Protein AF-A0A5D2QUR1-F1 (afdb_monomer)

Radius of gyration: 31.5 Å; Cα contacts (8 Å, |Δi|>4): 41; chains: 1; bounding box: 45×94×88 Å

Sequence (158 aa):
MQANFQQQLQCLKKQSYEKNKHFFQYKDDLNKANELGWKGNKMALQNFCINQADKFMDLWNNNDEFRKEYVRCNERSTLWRLSTLDGRALGLGEVPLVIPGAVSGRAFVNHTMSGLTSKDRTQEEVAVAKAEKVLAAKVVEQKKFMQSAPTEREQSRN

Foldseek 3Di:
DVVVVVVVVVVVVVVVCVLCVVVVVVVVLVVVLVVCVVVVVPVVSVVSVVVVVVVVVVCCVPPPVVVVSVLVVCQVVLCLQQLDSVSHHDDDPRDRDDDPDPPDDDPSPPPPCPPDDVVVVVVVVVVVVVVVVVVVVVVVVVVVVVVPDDDDDDDDDD

Solvent-accessible surface area (backbone atoms only — not comparable to full-atom values): 9658 Å² total; per-residue (Å²): 118,69,69,61,53,54,51,51,51,51,53,51,52,50,55,53,46,65,75,40,45,67,61,54,50,53,52,51,51,49,53,51,47,49,51,32,55,73,71,63,41,60,67,62,36,53,54,50,54,52,55,50,50,52,54,48,52,52,44,54,72,74,30,67,68,59,41,54,50,51,47,66,71,41,45,63,59,35,34,70,76,31,34,30,91,86,64,45,75,72,54,96,88,58,79,66,67,82,71,88,78,75,84,68,91,64,71,90,66,72,80,74,62,92,78,67,59,86,66,56,62,59,53,54,55,50,51,50,55,51,50,51,53,54,51,52,53,53,53,53,56,55,55,61,66,67,73,73,68,83,86,81,77,90,81,85,89,133

Structure (mmCIF, N/CA/C/O backbone):
data_AF-A0A5D2QUR1-F1
#
_entry.id   AF-A0A5D2QUR1-F1
#
loop_
_atom_site.group_PDB
_atom_site.id
_atom_site.type_symbol
_atom_site.label_atom_id
_atom_site.label_alt_id
_atom_site.label_comp_id
_atom_site.label_asym_id
_atom_site.label_entity_id
_atom_site.label_seq_id
_atom_site.pdbx_PDB_ins_code
_atom_site.Cartn_x
_atom_site.Cartn_y
_atom_site.Cartn_z
_atom_site.occupancy
_atom_site.B_iso_or_equiv
_atom_site.auth_seq_id
_atom_site.auth_comp_id
_atom_site.auth_asym_id
_atom_site.auth_atom_id
_atom_site.pdbx_PDB_model_num
ATOM 1 N N . MET A 1 1 ? -5.408 25.966 29.881 1.00 60.72 1 MET A N 1
ATOM 2 C CA . MET A 1 1 ? -6.449 25.233 29.117 1.00 60.72 1 MET A CA 1
ATOM 3 C C . MET A 1 1 ? -6.053 24.981 27.652 1.00 60.72 1 MET A C 1
ATOM 5 O O . MET A 1 1 ? -6.239 23.869 27.184 1.00 60.72 1 MET A O 1
ATOM 9 N N . GLN A 1 2 ? -5.436 25.941 26.943 1.00 66.06 2 GLN A N 1
ATOM 10 C CA . GLN A 1 2 ? -4.996 25.781 25.538 1.00 66.06 2 GLN A CA 1
ATOM 11 C C . GLN A 1 2 ? -3.933 24.687 25.292 1.00 66.06 2 GLN A C 1
ATOM 13 O O . GLN A 1 2 ? -4.004 23.993 24.281 1.00 66.06 2 GLN A O 1
ATOM 18 N N . ALA A 1 3 ? -2.973 24.499 26.207 1.00 71.06 3 ALA A N 1
ATOM 19 C CA . ALA A 1 3 ? -1.891 23.520 26.038 1.00 71.06 3 ALA A CA 1
ATOM 20 C C . ALA A 1 3 ? -2.391 22.061 25.983 1.00 71.06 3 ALA A C 1
ATOM 22 O O . ALA A 1 3 ? -1.936 21.287 25.143 1.00 71.06 3 ALA A O 1
ATOM 23 N N . ASN A 1 4 ? -3.390 21.710 26.801 1.00 81.12 4 ASN A N 1
ATOM 24 C CA . ASN A 1 4 ? -3.959 20.357 26.833 1.00 81.12 4 ASN A CA 1
ATOM 25 C C . ASN A 1 4 ? -4.720 20.025 25.541 1.00 81.12 4 ASN A C 1
ATOM 27 O O . ASN A 1 4 ? -4.619 18.913 25.032 1.00 81.12 4 ASN A O 1
ATOM 31 N N . PHE A 1 5 ? -5.429 21.003 24.965 1.00 85.62 5 PHE A N 1
ATOM 32 C CA . PHE A 1 5 ? -6.142 20.818 23.698 1.00 85.62 5 PHE A CA 1
ATOM 33 C C . PHE A 1 5 ? -5.180 20.564 22.529 1.00 85.62 5 PHE A C 1
ATOM 35 O O . PHE A 1 5 ? -5.406 19.665 21.721 1.00 85.62 5 PHE A O 1
ATOM 42 N N . GLN A 1 6 ? -4.071 21.308 22.462 1.00 89.00 6 GLN A N 1
ATOM 43 C CA . GLN A 1 6 ? -3.054 21.102 21.426 1.00 89.00 6 GLN A CA 1
ATOM 44 C C . GLN A 1 6 ? -2.394 19.724 21.546 1.00 89.00 6 GLN A C 1
ATOM 46 O O . GLN A 1 6 ? -2.230 19.032 20.544 1.00 89.00 6 GLN A O 1
ATOM 51 N N . GLN A 1 7 ? -2.076 19.280 22.764 1.00 89.56 7 GLN A N 1
ATOM 52 C CA . GLN A 1 7 ? -1.528 17.940 22.996 1.00 89.56 7 GLN A CA 1
ATOM 53 C C . GLN A 1 7 ? -2.510 16.836 22.586 1.00 89.56 7 GLN A C 1
ATOM 55 O O . GLN A 1 7 ? -2.121 15.888 21.901 1.00 89.56 7 GLN A O 1
ATOM 60 N N . GLN A 1 8 ? -3.790 16.981 22.932 1.00 91.06 8 GLN A N 1
ATOM 61 C CA . GLN A 1 8 ? -4.830 16.029 22.549 1.00 91.06 8 GLN A CA 1
ATOM 62 C C . GLN A 1 8 ? -5.007 15.965 21.024 1.00 91.06 8 GLN A C 1
ATOM 64 O O . GLN A 1 8 ? -5.085 14.874 20.457 1.00 91.06 8 GLN A O 1
ATOM 69 N N . LEU A 1 9 ? -4.982 17.113 20.340 1.00 93.31 9 LEU A N 1
ATOM 70 C CA . LEU A 1 9 ? -5.038 17.180 18.880 1.00 93.31 9 LEU A CA 1
ATOM 71 C C . LEU A 1 9 ? -3.855 16.452 18.224 1.00 93.31 9 LEU A C 1
ATOM 73 O O . LEU A 1 9 ? -4.045 15.717 17.256 1.00 93.31 9 LEU A O 1
ATOM 77 N N . GLN A 1 10 ? -2.640 16.632 18.747 1.00 92.56 10 GLN A N 1
ATOM 78 C CA . GLN A 1 10 ? -1.449 15.947 18.233 1.00 92.56 10 GLN A CA 1
ATOM 79 C C . GLN A 1 10 ? -1.531 14.428 18.439 1.00 92.56 10 GLN A C 1
ATOM 81 O O . GLN A 1 10 ? -1.213 13.666 17.525 1.00 92.56 10 GLN A O 1
ATOM 86 N N . CYS A 1 11 ? -2.031 13.974 19.593 1.00 94.00 11 CYS A N 1
ATOM 87 C CA . CYS A 1 11 ? -2.241 12.548 19.861 1.00 94.00 11 CYS A CA 1
ATOM 88 C C . CYS A 1 11 ? -3.242 11.925 18.878 1.00 94.00 11 CYS A C 1
ATOM 90 O O . CYS A 1 11 ? -2.969 10.871 18.305 1.00 94.00 11 CYS A O 1
ATOM 92 N N . LEU A 1 12 ? -4.368 12.598 18.625 1.00 93.50 12 LEU A N 1
ATOM 93 C CA . LEU A 1 12 ? -5.378 12.129 17.673 1.00 93.50 12 LEU A CA 1
ATOM 94 C C . LEU A 1 12 ? -4.843 12.092 16.236 1.00 93.50 12 LEU A C 1
ATOM 96 O O . LEU A 1 12 ? -5.086 11.126 15.513 1.00 93.50 12 LEU A O 1
ATOM 100 N N . LYS A 1 13 ? -4.067 13.103 15.823 1.00 92.06 13 LYS A N 1
ATOM 101 C CA . LYS A 1 13 ? -3.402 13.114 14.509 1.00 92.06 13 LYS A CA 1
ATOM 102 C C . LYS A 1 13 ? -2.448 11.935 14.353 1.00 92.06 13 LYS A C 1
ATOM 104 O O . LYS A 1 13 ? -2.482 11.266 13.323 1.00 92.06 13 LYS A O 1
ATOM 109 N N . LYS A 1 14 ? -1.642 11.653 15.379 1.00 92.56 14 LYS A N 1
ATOM 110 C CA . LYS A 1 14 ? -0.714 10.519 15.383 1.00 92.56 14 LYS A CA 1
ATOM 111 C C . LYS A 1 14 ? -1.458 9.188 15.256 1.00 92.56 14 LYS A C 1
ATOM 113 O O . LYS A 1 14 ? -1.138 8.409 14.365 1.00 92.56 14 LYS A O 1
ATOM 118 N N . GLN A 1 15 ? -2.507 8.980 16.052 1.00 90.56 15 GLN A N 1
ATOM 119 C CA . GLN A 1 15 ? -3.349 7.781 15.963 1.00 90.56 15 GLN A CA 1
ATOM 120 C C . GLN A 1 15 ? -4.001 7.630 14.583 1.00 90.56 15 GLN A C 1
ATOM 122 O O . GLN A 1 15 ? -4.064 6.533 14.032 1.00 90.56 15 GLN A O 1
ATOM 127 N N . SER A 1 16 ? -4.482 8.731 13.999 1.00 87.69 16 SER A N 1
ATOM 128 C CA . SER A 1 16 ? -5.049 8.725 12.649 1.00 87.69 16 SER A CA 1
ATOM 129 C C . SER A 1 16 ? -4.004 8.363 11.593 1.00 87.69 16 SER A C 1
ATOM 131 O O . SER A 1 16 ? -4.314 7.642 10.647 1.00 87.69 16 SER A O 1
ATOM 133 N N . TYR A 1 17 ? -2.774 8.856 11.731 1.00 88.50 17 TYR A N 1
ATOM 134 C CA . TYR A 1 17 ? -1.685 8.537 10.812 1.00 88.50 17 TYR A CA 1
ATOM 135 C C . TYR A 1 17 ? -1.267 7.069 10.920 1.00 88.50 17 TYR A C 1
ATOM 137 O O . TYR A 1 17 ? -1.116 6.403 9.902 1.00 88.50 17 TYR A O 1
ATOM 145 N N . GLU A 1 18 ? -1.153 6.542 12.140 1.00 88.19 18 GLU A N 1
ATOM 146 C CA . GLU A 1 18 ? -0.819 5.136 12.391 1.00 88.19 18 GLU A CA 1
ATOM 147 C C . GLU A 1 18 ? -1.846 4.190 11.761 1.00 88.19 18 GLU A C 1
ATOM 149 O O . GLU A 1 18 ? -1.463 3.264 11.048 1.00 88.19 18 GLU A O 1
ATOM 154 N N . LYS A 1 19 ? -3.144 4.484 11.919 1.00 86.38 19 LYS A N 1
ATOM 155 C CA . LYS A 1 19 ? -4.228 3.711 11.287 1.00 86.38 19 LYS A CA 1
ATOM 156 C C . LYS A 1 19 ? -4.197 3.767 9.757 1.00 86.38 19 LYS A C 1
ATOM 158 O O . LYS A 1 19 ? -4.542 2.794 9.101 1.00 86.38 19 LYS A O 1
ATOM 163 N N . ASN A 1 20 ? -3.771 4.893 9.183 1.00 86.44 20 ASN A N 1
ATOM 164 C CA . ASN A 1 20 ? -3.749 5.115 7.733 1.00 86.44 20 ASN A CA 1
ATOM 165 C C . ASN A 1 20 ? -2.354 4.951 7.111 1.00 86.44 20 ASN A C 1
ATOM 167 O O . ASN A 1 20 ? -2.133 5.356 5.969 1.00 86.44 20 ASN A O 1
ATOM 171 N N . LYS A 1 21 ? -1.404 4.349 7.832 1.00 90.12 21 LYS A N 1
ATOM 172 C CA . LYS A 1 21 ? -0.008 4.219 7.395 1.00 90.12 21 LYS A CA 1
ATOM 173 C C . LYS A 1 21 ? 0.111 3.587 6.007 1.00 90.12 21 LYS A C 1
ATOM 175 O O . LYS A 1 21 ? 0.817 4.118 5.155 1.00 90.12 21 LYS A O 1
ATOM 180 N N . HIS A 1 22 ? -0.611 2.494 5.764 1.00 88.50 22 HIS A N 1
ATOM 181 C CA . HIS A 1 22 ? -0.576 1.786 4.481 1.00 88.50 22 HIS A CA 1
ATOM 182 C C . HIS A 1 22 ? -1.135 2.624 3.327 1.00 88.50 22 HIS A C 1
ATOM 184 O O . HIS A 1 22 ? -0.588 2.601 2.230 1.00 88.50 22 HIS A O 1
ATOM 190 N N . PHE A 1 23 ? -2.172 3.426 3.577 1.00 88.44 23 PHE A N 1
ATOM 191 C CA . PHE A 1 23 ? -2.728 4.323 2.565 1.00 88.44 23 PHE A CA 1
ATOM 192 C C . PHE A 1 23 ? -1.701 5.362 2.098 1.00 88.44 23 PHE A C 1
ATOM 194 O O . PHE A 1 23 ? -1.538 5.565 0.895 1.00 88.44 23 PHE A O 1
ATOM 201 N N . PHE A 1 24 ? -0.986 5.991 3.035 1.00 89.94 24 PHE A N 1
ATOM 202 C CA . PHE A 1 24 ? 0.060 6.958 2.693 1.00 89.94 24 PHE A CA 1
ATOM 203 C C . PHE A 1 24 ? 1.236 6.294 1.972 1.00 89.94 24 PHE A C 1
ATOM 205 O O . PHE A 1 24 ? 1.693 6.820 0.963 1.00 89.94 24 PHE A O 1
ATOM 212 N N . GLN A 1 25 ? 1.643 5.096 2.401 1.00 91.12 25 GLN A N 1
ATOM 213 C CA . GLN A 1 25 ? 2.667 4.317 1.697 1.00 91.12 25 GLN A CA 1
ATOM 214 C C . GLN A 1 25 ? 2.284 4.060 0.234 1.00 91.12 25 GLN A C 1
ATOM 216 O O . GLN A 1 25 ? 3.075 4.338 -0.660 1.00 91.12 25 GLN A O 1
ATOM 221 N N . TYR A 1 26 ? 1.049 3.628 -0.039 1.00 91.69 26 TYR A N 1
ATOM 222 C CA . TYR A 1 26 ? 0.596 3.408 -1.416 1.00 91.69 26 TYR A CA 1
ATOM 223 C C . TYR A 1 26 ? 0.526 4.691 -2.247 1.00 91.69 26 TYR A C 1
ATOM 225 O O . TYR A 1 26 ? 0.745 4.652 -3.458 1.00 91.69 26 TYR A O 1
ATOM 233 N N . LYS A 1 27 ? 0.232 5.835 -1.620 1.00 92.44 27 LYS A N 1
ATOM 234 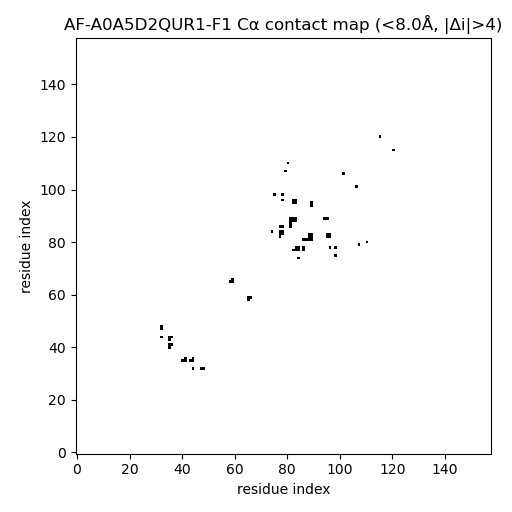C CA . LYS A 1 27 ? 0.293 7.140 -2.289 1.00 92.44 27 LYS A CA 1
ATOM 235 C C . LYS A 1 27 ? 1.723 7.502 -2.685 1.00 92.44 27 LYS A C 1
ATOM 237 O O . LYS A 1 27 ? 1.932 7.944 -3.814 1.00 92.44 27 LYS A O 1
ATOM 242 N N . ASP A 1 28 ? 2.685 7.274 -1.801 1.00 94.19 28 ASP A N 1
ATOM 243 C CA . ASP A 1 28 ? 4.099 7.529 -2.080 1.00 94.19 28 ASP A CA 1
ATOM 244 C C . ASP A 1 28 ? 4.640 6.576 -3.155 1.00 94.19 28 ASP A C 1
ATOM 246 O O . ASP A 1 28 ? 5.315 7.012 -4.091 1.00 94.19 28 ASP A O 1
ATOM 250 N N . ASP A 1 29 ? 4.275 5.293 -3.091 1.00 94.56 29 ASP A N 1
ATOM 251 C CA . ASP A 1 29 ? 4.645 4.292 -4.095 1.00 94.56 29 ASP A CA 1
ATOM 252 C C . ASP A 1 29 ? 4.076 4.638 -5.478 1.00 94.56 29 ASP A C 1
ATOM 254 O O . ASP A 1 29 ? 4.771 4.508 -6.489 1.00 94.56 29 ASP A O 1
ATOM 258 N N . LEU A 1 30 ? 2.839 5.143 -5.537 1.00 94.12 30 LEU A N 1
ATOM 259 C CA . LEU A 1 30 ? 2.230 5.626 -6.776 1.00 94.12 30 LEU A CA 1
ATOM 260 C C . LEU A 1 30 ? 3.002 6.815 -7.360 1.00 94.12 30 LEU A C 1
ATOM 262 O O . LEU A 1 30 ? 3.273 6.843 -8.561 1.00 94.12 30 LEU A O 1
ATOM 266 N N . ASN A 1 31 ? 3.379 7.787 -6.526 1.00 95.25 31 ASN A N 1
ATOM 267 C CA . ASN A 1 31 ? 4.179 8.931 -6.967 1.00 95.25 31 ASN A CA 1
ATOM 268 C C . ASN A 1 31 ? 5.533 8.470 -7.516 1.00 95.25 31 ASN A C 1
ATOM 270 O O . ASN A 1 31 ? 5.934 8.885 -8.601 1.00 95.25 31 ASN A O 1
ATOM 274 N N . LYS A 1 32 ? 6.189 7.532 -6.828 1.00 94.88 32 LYS A N 1
ATOM 275 C CA . LYS A 1 32 ? 7.460 6.953 -7.267 1.00 94.88 32 LYS A CA 1
ATOM 276 C C . LYS A 1 32 ? 7.337 6.197 -8.592 1.00 94.88 32 LYS A C 1
ATOM 278 O O . LYS A 1 32 ? 8.198 6.344 -9.458 1.00 94.88 32 LYS A O 1
ATOM 283 N N . ALA A 1 33 ? 6.273 5.418 -8.779 1.00 94.25 33 ALA A N 1
ATOM 284 C CA . ALA A 1 33 ? 5.990 4.759 -10.051 1.00 94.25 33 ALA A CA 1
ATOM 285 C C . ALA A 1 33 ? 5.787 5.781 -11.183 1.00 94.25 33 ALA A C 1
ATOM 287 O O . ALA A 1 33 ? 6.366 5.626 -12.259 1.00 94.25 33 ALA A O 1
ATOM 288 N N . ASN A 1 34 ? 5.037 6.858 -10.928 1.00 94.56 34 ASN A N 1
ATOM 289 C CA . ASN A 1 34 ? 4.838 7.935 -11.899 1.00 94.56 34 ASN A CA 1
ATOM 290 C C . ASN A 1 34 ? 6.152 8.632 -12.259 1.00 94.56 34 ASN A C 1
ATOM 292 O O . ASN A 1 34 ? 6.423 8.841 -13.438 1.00 94.56 34 ASN A O 1
ATOM 296 N N . GLU A 1 35 ? 7.009 8.920 -11.278 1.00 95.50 35 GLU A N 1
ATOM 297 C CA . GLU A 1 35 ? 8.334 9.485 -11.534 1.00 95.50 35 GLU A CA 1
ATOM 298 C C . GLU A 1 35 ? 9.204 8.567 -12.401 1.00 95.50 35 GLU A C 1
ATOM 300 O O . GLU A 1 35 ? 9.879 9.041 -13.314 1.00 95.50 35 GLU A O 1
ATOM 305 N N . LEU A 1 36 ? 9.209 7.255 -12.133 1.00 93.81 36 LEU A N 1
ATOM 306 C CA . LEU A 1 36 ? 9.943 6.277 -12.945 1.00 93.81 36 LEU A CA 1
ATOM 307 C C . LEU A 1 36 ? 9.387 6.198 -14.373 1.00 93.81 36 LEU A C 1
ATOM 309 O O . LEU A 1 36 ? 10.163 6.107 -15.328 1.00 93.81 36 LEU A O 1
ATOM 313 N N . GLY A 1 37 ? 8.062 6.288 -14.512 1.00 92.25 37 GLY A N 1
ATOM 314 C CA . GLY A 1 37 ? 7.374 6.374 -15.796 1.00 92.25 37 GLY A CA 1
ATOM 315 C C . GLY A 1 37 ? 7.755 7.631 -16.579 1.00 92.25 37 GLY A C 1
ATOM 316 O O . GLY A 1 37 ? 8.121 7.530 -17.747 1.00 92.25 37 GLY A O 1
ATOM 317 N N . TRP A 1 38 ? 7.759 8.800 -15.932 1.00 92.94 38 TRP A N 1
ATOM 318 C CA . TRP A 1 38 ? 8.164 10.072 -16.545 1.00 92.94 38 TRP A CA 1
ATOM 319 C C . TRP A 1 38 ? 9.643 10.101 -16.927 1.00 92.94 38 TRP A C 1
ATOM 321 O O . TRP A 1 38 ? 9.998 10.648 -17.966 1.00 92.94 38 TRP A O 1
ATOM 331 N N . LYS A 1 39 ? 10.507 9.455 -16.136 1.00 93.88 39 LYS A N 1
ATOM 332 C CA . LYS A 1 39 ? 11.930 9.261 -16.460 1.00 93.88 39 LYS A CA 1
ATOM 333 C C . LYS A 1 39 ? 12.149 8.282 -17.626 1.00 93.88 39 LYS A C 1
ATOM 335 O O . LYS A 1 39 ? 13.274 8.155 -18.098 1.00 93.88 39 LYS A O 1
ATOM 340 N N . GLY A 1 40 ? 11.113 7.568 -18.078 1.00 92.19 40 GLY A N 1
ATOM 341 C CA . GLY A 1 40 ? 11.192 6.603 -19.179 1.00 92.19 40 GLY A CA 1
ATOM 342 C C . GLY A 1 40 ? 11.916 5.299 -18.827 1.00 92.19 40 GLY A C 1
ATOM 343 O O . GLY A 1 40 ? 12.209 4.498 -19.717 1.00 92.19 40 GLY A O 1
ATOM 344 N N . ASN A 1 41 ? 12.197 5.045 -17.544 1.00 92.81 41 ASN A N 1
ATOM 345 C CA . ASN A 1 41 ? 12.908 3.844 -17.112 1.00 92.81 41 ASN A CA 1
ATOM 346 C C . ASN A 1 41 ? 11.941 2.659 -16.967 1.00 92.81 41 ASN A C 1
ATOM 348 O O . ASN A 1 41 ? 11.495 2.315 -15.870 1.00 92.81 41 ASN A O 1
ATOM 352 N N . LYS A 1 42 ? 11.617 2.031 -18.103 1.00 92.81 42 LYS A N 1
ATOM 353 C CA . LYS A 1 42 ? 10.644 0.930 -18.193 1.00 92.81 42 LYS A CA 1
ATOM 354 C C . LYS A 1 42 ? 11.026 -0.280 -17.337 1.00 92.81 42 LYS A C 1
ATOM 356 O O . LYS A 1 42 ? 10.168 -0.826 -16.653 1.00 92.81 42 LYS A O 1
ATOM 361 N N . MET A 1 43 ? 12.305 -0.664 -17.335 1.00 93.62 43 MET A N 1
ATOM 362 C CA . MET A 1 43 ? 12.788 -1.818 -16.566 1.00 93.62 43 MET A CA 1
ATOM 363 C C . MET A 1 43 ? 12.683 -1.579 -15.059 1.00 93.62 43 MET A C 1
ATOM 365 O O . MET A 1 43 ? 12.191 -2.435 -14.327 1.00 93.62 43 MET A O 1
ATOM 369 N N . ALA A 1 44 ? 13.097 -0.399 -14.584 1.00 93.69 44 ALA A N 1
ATOM 370 C CA . ALA A 1 44 ? 12.973 -0.065 -13.168 1.00 93.69 44 ALA A CA 1
ATOM 371 C C . ALA A 1 44 ? 11.508 0.035 -12.732 1.00 93.69 44 ALA A C 1
ATOM 373 O O . ALA A 1 44 ? 11.178 -0.410 -11.636 1.00 93.69 44 ALA A O 1
ATOM 374 N N . LEU A 1 45 ? 10.631 0.577 -13.584 1.00 95.56 45 LEU A N 1
ATOM 375 C CA . LEU A 1 45 ? 9.197 0.635 -13.312 1.00 95.56 45 LEU A CA 1
ATOM 376 C C . LEU A 1 45 ? 8.586 -0.766 -13.210 1.00 95.56 45 LEU A C 1
ATOM 378 O O . LEU A 1 45 ? 7.877 -1.046 -12.248 1.00 95.56 45 LEU A O 1
ATOM 382 N N . GLN A 1 46 ? 8.895 -1.660 -14.152 1.00 95.38 46 GLN A N 1
ATOM 383 C CA . GLN A 1 46 ? 8.397 -3.034 -14.127 1.00 95.38 46 GLN A CA 1
ATOM 384 C C . GLN A 1 46 ? 8.835 -3.763 -12.852 1.00 95.38 46 GLN A C 1
ATOM 386 O O . GLN A 1 46 ? 7.995 -4.309 -12.138 1.00 95.38 46 GLN A O 1
ATOM 391 N N . ASN A 1 47 ? 10.128 -3.712 -12.526 1.00 95.75 47 ASN A N 1
ATOM 392 C CA . ASN A 1 47 ? 10.656 -4.328 -11.309 1.00 95.75 47 ASN A CA 1
ATOM 393 C C . ASN A 1 47 ? 10.037 -3.711 -10.048 1.00 95.75 47 ASN A C 1
ATOM 395 O O . ASN A 1 47 ? 9.757 -4.419 -9.085 1.00 95.75 47 ASN A O 1
ATOM 399 N N . PHE A 1 48 ? 9.789 -2.398 -10.044 1.00 95.75 48 PHE A N 1
ATOM 400 C CA . PHE A 1 48 ? 9.110 -1.724 -8.941 1.00 95.75 48 PHE A CA 1
ATOM 401 C C . PHE A 1 48 ? 7.673 -2.233 -8.759 1.00 95.75 48 PHE A C 1
ATOM 403 O O . PHE A 1 48 ? 7.288 -2.550 -7.636 1.00 95.75 48 PHE A O 1
ATOM 410 N N . CYS A 1 49 ? 6.907 -2.375 -9.844 1.00 94.19 49 CYS A N 1
ATOM 411 C CA . CYS A 1 49 ? 5.543 -2.902 -9.801 1.00 94.19 49 CYS A CA 1
ATOM 412 C C . CYS A 1 49 ? 5.487 -4.362 -9.327 1.00 94.19 49 CYS A C 1
ATOM 414 O O . CYS A 1 49 ? 4.626 -4.689 -8.515 1.00 94.19 49 CYS A O 1
ATOM 416 N N . ILE A 1 50 ? 6.408 -5.216 -9.790 1.00 95.94 50 ILE A N 1
ATOM 417 C CA . ILE A 1 50 ? 6.496 -6.622 -9.352 1.00 95.94 50 ILE A CA 1
ATOM 418 C C . ILE A 1 50 ? 6.790 -6.684 -7.851 1.00 95.94 50 ILE A C 1
ATOM 420 O O . ILE A 1 50 ? 6.006 -7.247 -7.094 1.00 95.94 50 ILE A O 1
ATOM 424 N N . ASN A 1 51 ? 7.835 -5.986 -7.399 1.00 96.06 51 ASN A N 1
ATOM 425 C CA . ASN A 1 51 ? 8.195 -5.936 -5.981 1.00 96.06 51 ASN A CA 1
ATOM 426 C C . ASN A 1 51 ? 7.061 -5.385 -5.102 1.00 96.06 51 ASN A C 1
ATOM 428 O O . ASN A 1 51 ? 6.951 -5.745 -3.931 1.00 96.06 51 ASN A O 1
ATOM 432 N N . GLN A 1 52 ? 6.238 -4.475 -5.631 1.00 94.88 52 GLN A N 1
ATOM 433 C CA . GLN A 1 52 ? 5.088 -3.950 -4.904 1.00 94.88 52 GLN A CA 1
ATOM 434 C C . GLN A 1 52 ? 3.984 -4.998 -4.742 1.00 94.88 52 GLN A C 1
ATOM 436 O O . GLN A 1 52 ? 3.392 -5.089 -3.665 1.00 94.88 52 GLN A O 1
ATOM 441 N N . ALA A 1 53 ? 3.718 -5.784 -5.787 1.00 94.56 53 ALA A N 1
ATOM 442 C CA . ALA A 1 53 ? 2.769 -6.888 -5.720 1.00 94.56 53 ALA A CA 1
ATOM 443 C C . ALA A 1 53 ? 3.234 -7.943 -4.710 1.00 94.56 53 ALA A C 1
ATOM 445 O O . ALA A 1 53 ? 2.447 -8.331 -3.851 1.00 94.56 53 ALA A O 1
ATOM 446 N N . ASP A 1 54 ? 4.515 -8.314 -4.734 1.00 95.94 54 ASP A N 1
ATOM 447 C CA . ASP A 1 54 ? 5.082 -9.291 -3.798 1.00 95.94 54 ASP A CA 1
ATOM 448 C C . ASP A 1 54 ? 4.936 -8.822 -2.344 1.00 95.94 54 ASP A C 1
ATOM 450 O O . ASP A 1 54 ? 4.365 -9.527 -1.515 1.00 95.94 54 ASP A O 1
ATOM 454 N N . LYS A 1 55 ? 5.315 -7.572 -2.044 1.00 94.38 55 LYS A N 1
ATOM 455 C CA . LYS A 1 55 ? 5.129 -6.984 -0.704 1.00 94.38 55 LYS A CA 1
ATOM 456 C C . LYS A 1 55 ? 3.671 -6.963 -0.259 1.00 94.38 55 LYS A C 1
ATOM 458 O O . LYS A 1 55 ? 3.385 -7.166 0.920 1.00 94.38 55 LYS A O 1
ATOM 463 N N . PHE A 1 56 ? 2.753 -6.654 -1.175 1.00 93.44 56 PHE A N 1
ATOM 464 C CA . PHE A 1 56 ? 1.327 -6.674 -0.873 1.00 93.44 56 PHE A CA 1
ATOM 465 C C . PHE A 1 56 ? 0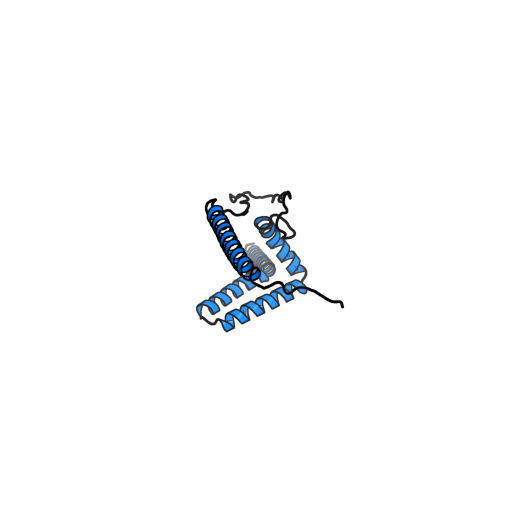.863 -8.094 -0.550 1.00 93.44 56 PHE A C 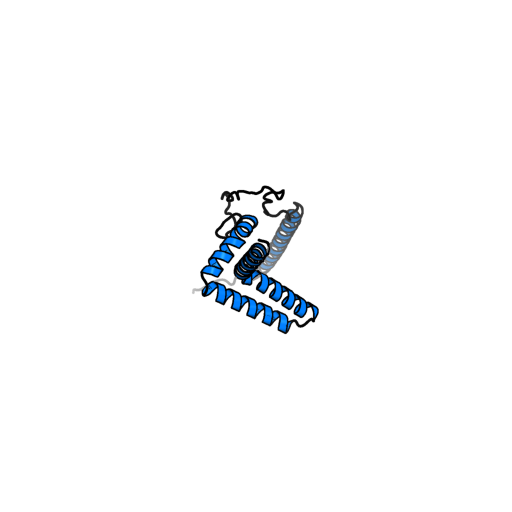1
ATOM 467 O O . PHE A 1 56 ? 0.168 -8.283 0.444 1.00 93.44 56 PHE A O 1
ATOM 474 N N . MET A 1 57 ? 1.268 -9.082 -1.350 1.00 95.50 57 MET A N 1
ATOM 475 C CA . MET A 1 57 ? 0.916 -10.484 -1.134 1.00 95.50 57 MET A CA 1
ATOM 476 C C . MET A 1 57 ? 1.489 -11.013 0.182 1.00 95.50 57 MET A C 1
ATOM 478 O O . MET A 1 57 ? 0.772 -11.665 0.941 1.00 95.50 57 MET A O 1
ATOM 482 N N . ASP A 1 58 ? 2.731 -10.666 0.512 1.00 95.00 58 ASP A N 1
ATOM 483 C CA . ASP A 1 58 ? 3.346 -11.004 1.795 1.00 95.00 58 ASP A CA 1
ATOM 484 C C . ASP A 1 58 ? 2.577 -10.392 2.968 1.00 95.00 58 ASP A C 1
ATOM 486 O O . ASP A 1 58 ? 2.292 -11.074 3.956 1.00 95.00 58 ASP A O 1
ATOM 490 N N . LEU A 1 59 ? 2.196 -9.115 2.868 1.00 93.44 59 LEU A N 1
ATOM 491 C CA . LEU A 1 59 ? 1.414 -8.442 3.903 1.00 93.44 59 LEU A CA 1
ATOM 492 C C . LEU A 1 59 ? 0.011 -9.051 4.032 1.00 93.44 59 LEU A C 1
ATOM 494 O O . LEU A 1 59 ? -0.462 -9.277 5.145 1.00 93.44 59 LEU A O 1
ATOM 498 N N . TRP A 1 60 ? -0.631 -9.361 2.905 1.00 93.31 60 TRP A N 1
ATOM 499 C CA . TRP A 1 60 ? -1.946 -9.992 2.849 1.00 93.31 60 TRP A CA 1
ATOM 500 C C . TRP A 1 60 ? -1.953 -11.378 3.489 1.00 93.31 60 TRP A C 1
ATOM 502 O O . TRP A 1 60 ? -2.918 -11.732 4.165 1.00 93.31 60 TRP A O 1
ATOM 512 N N . ASN A 1 61 ? -0.893 -12.163 3.299 1.00 94.56 61 ASN A N 1
ATOM 513 C CA . ASN A 1 61 ? -0.796 -13.518 3.832 1.00 94.56 61 ASN A CA 1
ATOM 514 C C . ASN A 1 61 ? -0.418 -13.525 5.320 1.00 94.56 61 ASN A C 1
ATOM 516 O O . ASN A 1 61 ? -1.019 -14.271 6.094 1.00 94.56 61 ASN A O 1
ATOM 520 N N . ASN A 1 62 ? 0.513 -12.663 5.738 1.00 95.69 62 ASN A N 1
ATOM 521 C CA . ASN A 1 62 ? 1.080 -12.696 7.089 1.00 95.69 62 ASN A CA 1
ATOM 522 C C . ASN A 1 62 ? 0.336 -11.827 8.119 1.00 95.69 62 ASN A C 1
ATOM 524 O O . ASN A 1 62 ? 0.461 -12.079 9.316 1.00 95.69 62 ASN A O 1
ATOM 528 N N . ASN A 1 63 ? -0.427 -10.807 7.700 1.00 94.00 63 ASN A N 1
ATOM 529 C CA . ASN A 1 63 ? -1.077 -9.864 8.616 1.00 94.00 63 ASN A CA 1
ATOM 530 C C . ASN A 1 63 ? -2.613 -9.888 8.491 1.00 94.00 63 ASN A C 1
ATOM 532 O O . ASN A 1 63 ? -3.199 -9.361 7.544 1.00 94.00 63 ASN A O 1
ATOM 536 N N . ASP A 1 64 ? -3.277 -10.472 9.492 1.00 94.12 64 ASP A N 1
ATOM 537 C CA . ASP A 1 64 ? -4.741 -10.568 9.542 1.00 94.12 64 ASP A CA 1
ATOM 538 C C . ASP A 1 64 ? -5.439 -9.226 9.829 1.00 94.12 64 ASP A C 1
ATOM 540 O O . ASP A 1 64 ? -6.514 -8.959 9.292 1.00 94.12 64 ASP A O 1
ATOM 544 N N . GLU A 1 65 ? -4.824 -8.350 10.627 1.00 91.06 65 GLU A N 1
ATOM 545 C CA . GLU A 1 65 ? -5.366 -7.015 10.914 1.00 91.06 65 GLU A CA 1
ATOM 546 C C . GLU A 1 65 ? -5.422 -6.171 9.638 1.00 91.06 65 GLU A C 1
ATOM 548 O O . GLU A 1 65 ? -6.459 -5.588 9.316 1.00 91.06 65 GLU A O 1
ATOM 553 N N . PHE A 1 66 ? -4.336 -6.190 8.861 1.00 90.56 66 PHE A N 1
ATOM 554 C CA . PHE A 1 66 ? -4.284 -5.548 7.551 1.00 90.56 66 PHE A CA 1
ATOM 555 C C . PHE A 1 66 ? -5.383 -6.077 6.624 1.00 90.56 66 PHE A C 1
AT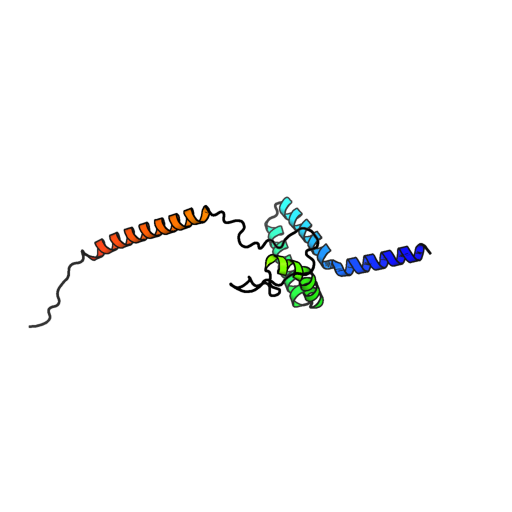OM 557 O O . PHE A 1 66 ? -6.080 -5.293 5.981 1.00 90.56 66 PHE A O 1
ATOM 564 N N . ARG A 1 67 ? -5.573 -7.400 6.581 1.00 91.31 67 ARG A N 1
ATOM 565 C CA . ARG A 1 67 ? -6.589 -8.043 5.739 1.00 91.31 67 ARG A CA 1
ATOM 566 C C . ARG A 1 67 ? -7.998 -7.578 6.095 1.00 91.31 67 ARG A C 1
ATOM 568 O O . ARG A 1 67 ? -8.757 -7.186 5.210 1.00 91.31 67 ARG A O 1
ATOM 575 N N . LYS A 1 68 ? -8.337 -7.574 7.387 1.00 91.00 68 LYS A N 1
ATOM 576 C CA . LYS A 1 68 ? -9.640 -7.107 7.889 1.00 91.00 68 LYS A CA 1
ATOM 577 C C . LYS A 1 68 ? -9.885 -5.642 7.547 1.00 91.00 68 LYS A C 1
ATOM 579 O O . LYS A 1 68 ? -10.962 -5.299 7.064 1.00 91.00 68 LYS A O 1
ATOM 584 N N . GLU A 1 69 ? -8.886 -4.790 7.754 1.00 89.62 69 GLU A N 1
ATOM 585 C CA . GLU A 1 69 ? -8.970 -3.364 7.437 1.00 89.62 69 GLU A CA 1
ATOM 586 C C . GLU A 1 69 ? -9.134 -3.120 5.930 1.00 89.62 69 GLU A C 1
ATOM 588 O O . GLU A 1 69 ? -9.992 -2.343 5.508 1.00 89.62 69 GLU A O 1
ATOM 593 N N . TYR A 1 70 ? -8.361 -3.833 5.107 1.00 88.75 70 TYR A N 1
ATOM 594 C CA . TYR A 1 70 ? -8.452 -3.755 3.654 1.00 88.75 70 TYR A CA 1
ATOM 595 C C . TYR A 1 70 ? -9.835 -4.182 3.157 1.00 88.75 70 TYR A C 1
ATOM 597 O O . TYR A 1 70 ? -10.433 -3.475 2.345 1.00 88.75 70 TYR A O 1
ATOM 605 N N . VAL A 1 71 ? -10.373 -5.302 3.653 1.00 87.75 71 VAL A N 1
ATOM 606 C CA . VAL A 1 71 ? -11.722 -5.766 3.295 1.00 87.75 71 VAL A CA 1
ATOM 607 C C . VAL A 1 71 ? -12.766 -4.735 3.715 1.00 87.75 71 VAL A C 1
ATOM 609 O O . VAL A 1 71 ? -13.560 -4.326 2.874 1.00 87.75 71 VAL A O 1
ATOM 612 N N . ARG A 1 72 ? -12.710 -4.222 4.952 1.00 87.69 72 ARG A N 1
ATOM 613 C CA . ARG A 1 72 ? -13.631 -3.185 5.448 1.00 87.69 72 ARG A CA 1
ATOM 614 C C . ARG A 1 72 ? -13.632 -1.935 4.565 1.00 87.69 72 ARG A C 1
ATOM 616 O O . ARG A 1 72 ? -14.688 -1.408 4.227 1.00 87.69 72 ARG A O 1
ATOM 623 N N . CYS A 1 73 ? -12.452 -1.447 4.185 1.00 84.44 73 CYS A N 1
ATOM 624 C CA . CYS A 1 73 ? -12.332 -0.262 3.337 1.00 84.44 73 CYS A CA 1
ATOM 625 C C . CYS A 1 73 ? -12.821 -0.504 1.899 1.00 84.44 73 CYS A C 1
ATOM 627 O O . CYS A 1 73 ? -13.356 0.411 1.268 1.00 84.44 73 CYS A O 1
ATOM 629 N N . ASN A 1 74 ? -12.658 -1.721 1.373 1.00 85.62 74 ASN A N 1
ATOM 630 C CA . ASN A 1 74 ? -13.037 -2.064 0.001 1.00 85.62 74 ASN A CA 1
ATOM 631 C C . ASN A 1 74 ? -14.455 -2.625 -0.135 1.00 85.62 74 ASN A C 1
ATOM 633 O O . ASN A 1 74 ? -14.969 -2.662 -1.251 1.00 85.62 74 ASN A O 1
ATOM 637 N N . GLU A 1 75 ? -15.110 -3.019 0.955 1.00 84.06 75 GLU A N 1
ATOM 638 C CA . GLU A 1 75 ? -16.438 -3.645 0.966 1.00 84.06 75 GLU A CA 1
ATOM 639 C C . GLU A 1 75 ? -17.453 -2.817 0.179 1.00 84.06 75 GLU A C 1
ATOM 641 O O . GLU A 1 75 ? -18.094 -3.302 -0.754 1.00 84.06 75 GLU A O 1
ATOM 646 N N . ARG A 1 76 ? -17.519 -1.515 0.472 1.00 82.50 76 ARG A N 1
ATOM 647 C CA . ARG A 1 76 ? -18.425 -0.605 -0.227 1.00 82.50 76 ARG A CA 1
ATOM 648 C C . ARG A 1 76 ? -18.100 -0.537 -1.716 1.00 82.50 76 ARG A C 1
ATOM 650 O O . ARG A 1 76 ? -18.997 -0.682 -2.532 1.00 82.50 76 ARG A O 1
ATOM 657 N N . SER A 1 77 ? -16.835 -0.346 -2.085 1.00 80.31 77 SER A N 1
ATOM 658 C CA . SER A 1 77 ? -16.421 -0.298 -3.497 1.00 80.31 77 SER A CA 1
ATOM 659 C C . SER A 1 77 ? -16.753 -1.599 -4.238 1.00 80.31 77 SER A C 1
ATOM 661 O O . SER A 1 77 ? -17.204 -1.573 -5.381 1.00 80.31 77 SER A O 1
ATOM 663 N N . THR A 1 78 ? -16.588 -2.734 -3.562 1.00 80.75 78 THR A N 1
ATOM 664 C CA . THR A 1 78 ? -16.888 -4.074 -4.080 1.00 80.75 78 THR A CA 1
ATOM 665 C C . THR A 1 78 ? -18.380 -4.228 -4.327 1.00 80.75 78 THR A C 1
ATOM 667 O O . THR A 1 78 ? -18.769 -4.550 -5.443 1.00 80.75 78 THR A O 1
ATOM 670 N N . LEU A 1 79 ? -19.221 -3.861 -3.358 1.00 81.12 79 LEU A N 1
ATOM 671 C CA . LEU A 1 79 ? -20.672 -3.820 -3.537 1.00 81.12 79 LEU A CA 1
ATOM 672 C C . LEU A 1 79 ? -21.087 -2.872 -4.670 1.00 81.12 79 LEU A C 1
ATOM 674 O O . LEU A 1 79 ? -21.967 -3.193 -5.453 1.00 81.12 79 LEU A O 1
ATOM 678 N N . TRP A 1 80 ? -20.440 -1.717 -4.815 1.00 76.56 80 TRP A N 1
ATOM 679 C CA . TRP A 1 80 ? -20.752 -0.786 -5.905 1.00 76.56 80 TRP A CA 1
ATOM 680 C C . TRP A 1 80 ? -20.370 -1.327 -7.288 1.00 76.56 80 TRP A C 1
ATOM 682 O O . TRP A 1 80 ? -21.069 -1.059 -8.261 1.00 76.56 80 TRP A O 1
ATOM 692 N N . ARG A 1 81 ? -19.255 -2.056 -7.396 1.00 76.31 81 ARG A N 1
ATOM 693 C CA . ARG A 1 81 ? -18.730 -2.555 -8.679 1.00 76.31 81 ARG A CA 1
ATOM 694 C C . ARG A 1 81 ? -19.303 -3.908 -9.079 1.00 76.31 81 ARG A C 1
ATOM 696 O O . ARG A 1 81 ? -19.530 -4.141 -10.259 1.00 76.31 81 ARG A O 1
ATOM 703 N N . LEU A 1 82 ? -19.466 -4.797 -8.109 1.00 76.69 82 LEU A N 1
ATOM 704 C CA . LEU A 1 82 ? -19.768 -6.214 -8.307 1.00 76.69 82 LEU A CA 1
ATOM 705 C C . LEU A 1 82 ? -21.143 -6.586 -7.748 1.00 76.69 82 LEU A C 1
ATOM 707 O O . LEU A 1 82 ? -21.666 -7.636 -8.091 1.00 76.69 82 LEU A O 1
ATOM 711 N N . SER A 1 83 ? -21.768 -5.701 -6.956 1.00 73.56 83 SER A N 1
ATOM 712 C CA . SER A 1 83 ? -23.100 -5.883 -6.348 1.00 73.56 83 SER A CA 1
ATOM 713 C C . SER A 1 83 ? -23.229 -7.036 -5.351 1.00 73.56 83 SER A C 1
ATOM 715 O O . SER A 1 83 ? -24.280 -7.190 -4.725 1.00 73.56 83 SER A O 1
ATOM 717 N N . THR A 1 84 ? -22.152 -7.791 -5.146 1.00 76.19 84 THR A N 1
ATOM 718 C CA . THR A 1 84 ? -22.030 -8.860 -4.160 1.00 76.19 84 THR A CA 1
ATOM 719 C C . THR A 1 84 ? -20.825 -8.6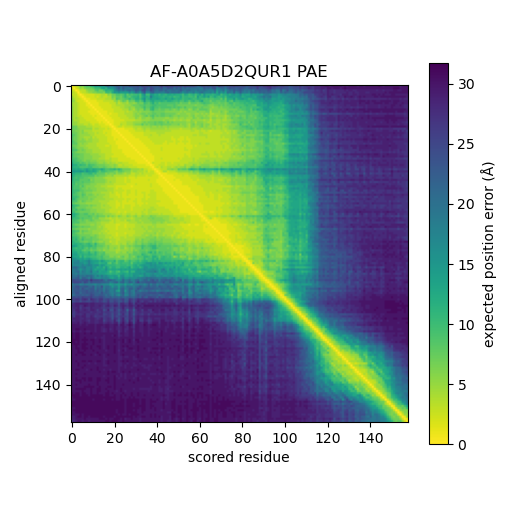12 -3.242 1.00 76.19 84 THR A C 1
ATOM 721 O O . THR A 1 84 ? -19.852 -7.949 -3.614 1.00 76.19 84 THR A O 1
ATOM 724 N N . LEU A 1 85 ? -20.890 -9.129 -2.011 1.00 72.31 85 LEU A N 1
ATOM 725 C CA . LEU A 1 85 ? -19.792 -9.046 -1.033 1.00 72.31 85 LEU A CA 1
ATOM 726 C C . LEU A 1 85 ? -18.651 -10.020 -1.343 1.00 72.31 85 LEU A C 1
ATOM 728 O O . LEU A 1 85 ? -17.501 -9.753 -1.009 1.00 72.31 85 LEU A O 1
ATOM 732 N N . ASP A 1 86 ? -18.977 -11.145 -1.979 1.00 71.69 86 ASP A N 1
ATOM 733 C CA . ASP A 1 86 ? -18.034 -12.207 -2.342 1.00 71.69 86 ASP A CA 1
ATOM 734 C C . ASP A 1 86 ? -17.153 -11.846 -3.553 1.00 71.69 86 ASP A C 1
ATOM 736 O O . ASP A 1 86 ? -16.237 -12.589 -3.900 1.00 71.69 86 ASP A O 1
ATOM 740 N N . GLY A 1 87 ? -17.422 -10.709 -4.203 1.00 73.81 87 GLY A N 1
ATOM 741 C CA . GLY A 1 87 ? -16.699 -10.251 -5.384 1.00 73.81 87 GLY A CA 1
ATOM 742 C C . GLY A 1 87 ? -17.002 -11.045 -6.659 1.00 73.81 87 GLY A C 1
ATOM 743 O O . GLY A 1 87 ? -16.259 -10.938 -7.637 1.00 73.81 87 GLY A O 1
ATOM 744 N N . ARG A 1 88 ? -18.071 -11.846 -6.680 1.00 79.50 88 ARG A N 1
ATOM 745 C CA . ARG A 1 88 ? -18.570 -12.499 -7.895 1.00 79.50 88 ARG A CA 1
ATOM 746 C C . ARG A 1 88 ? -19.434 -11.537 -8.714 1.00 79.50 88 ARG A C 1
ATOM 748 O O . ARG A 1 88 ? -19.961 -10.553 -8.215 1.00 79.50 88 ARG A O 1
ATOM 755 N N . ALA A 1 89 ? -19.567 -11.802 -10.010 1.00 71.25 89 ALA A N 1
ATOM 756 C CA . ALA A 1 89 ? -20.598 -11.132 -10.794 1.00 71.25 89 ALA A CA 1
ATOM 757 C C . ALA A 1 89 ? -21.973 -11.694 -10.396 1.00 71.25 89 ALA A C 1
ATOM 759 O O . ALA A 1 89 ? -22.095 -12.903 -10.183 1.00 71.25 89 ALA A O 1
ATOM 760 N N . LEU A 1 90 ? -22.989 -10.829 -10.330 1.00 73.38 90 LEU A N 1
ATOM 761 C CA . LEU A 1 90 ? -24.378 -11.233 -10.100 1.00 73.38 90 LEU A CA 1
ATOM 762 C C . LEU A 1 90 ? -24.810 -12.314 -11.095 1.00 73.38 90 LEU A C 1
ATOM 764 O O . LEU A 1 90 ? -24.674 -12.145 -12.311 1.00 73.38 90 LEU A O 1
ATOM 768 N N . GLY A 1 91 ? -25.363 -13.408 -10.573 1.00 73.94 91 GLY A N 1
ATOM 769 C CA . GLY A 1 91 ? -26.012 -14.420 -11.397 1.00 73.94 91 GLY A CA 1
ATOM 770 C C . GLY A 1 91 ? -27.298 -13.897 -12.044 1.00 73.94 91 GLY A C 1
ATOM 771 O O . GLY A 1 91 ? -27.926 -12.954 -11.559 1.00 73.94 91 GLY A O 1
ATOM 772 N N . LEU A 1 92 ? -27.727 -14.534 -13.139 1.00 72.62 92 LEU A N 1
ATOM 773 C CA . LEU A 1 92 ? -29.041 -14.268 -13.733 1.00 72.62 92 LEU A CA 1
ATOM 774 C C . LEU A 1 92 ? -30.135 -14.546 -12.686 1.00 72.62 92 LEU A C 1
ATOM 776 O O . LEU A 1 92 ? -30.352 -15.693 -12.309 1.00 72.62 92 LEU A O 1
ATOM 780 N N . GLY A 1 93 ? -30.812 -13.490 -12.226 1.00 72.38 93 GLY A N 1
ATOM 781 C CA . GLY A 1 93 ? -31.900 -13.566 -11.243 1.00 72.38 93 GLY A CA 1
ATOM 782 C C . GLY A 1 93 ? -31.492 -13.350 -9.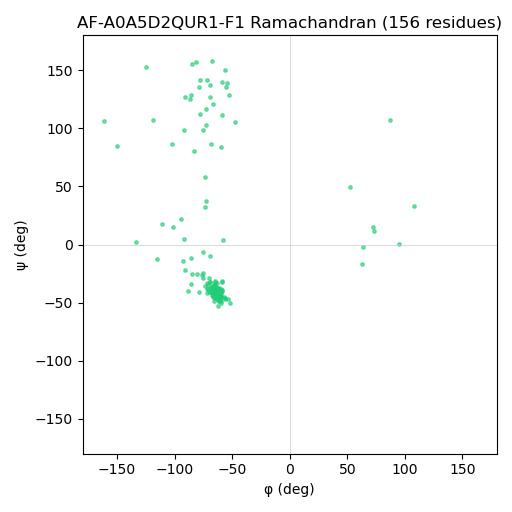782 1.00 72.38 93 GLY A C 1
ATOM 783 O O . GLY A 1 93 ? -32.359 -13.374 -8.911 1.00 72.38 93 GLY A O 1
ATOM 784 N N . GLU A 1 94 ? -30.212 -13.111 -9.493 1.00 74.19 94 GLU A N 1
ATOM 785 C CA . GLU A 1 94 ? -29.765 -12.749 -8.147 1.00 74.19 94 GLU A CA 1
ATOM 786 C C . GLU A 1 94 ? -30.054 -11.262 -7.877 1.00 74.19 94 GLU A C 1
ATOM 788 O O . GLU A 1 94 ? -29.847 -10.407 -8.740 1.00 74.19 94 GLU A O 1
ATOM 793 N N . VAL A 1 95 ? -30.584 -10.943 -6.693 1.00 71.44 95 VAL A N 1
ATOM 794 C CA . VAL A 1 95 ? -30.936 -9.563 -6.331 1.00 71.44 95 VAL A CA 1
ATOM 795 C C . VAL A 1 95 ? -29.698 -8.864 -5.750 1.00 71.44 95 VAL A C 1
ATOM 797 O O . VAL A 1 95 ? -29.143 -9.367 -4.772 1.00 71.44 95 VAL A O 1
ATOM 800 N N . PRO A 1 96 ? -29.273 -7.706 -6.296 1.00 68.31 96 PRO A N 1
ATOM 801 C CA . PRO A 1 96 ? -28.171 -6.919 -5.746 1.00 68.31 96 PRO A CA 1
ATOM 802 C C . PRO A 1 96 ? -28.409 -6.568 -4.275 1.00 68.31 96 PRO A C 1
ATOM 804 O O . PRO A 1 96 ? -29.498 -6.109 -3.912 1.00 68.31 96 PRO A O 1
ATOM 807 N N . LEU A 1 97 ? -27.385 -6.709 -3.431 1.00 66.94 97 LEU A N 1
ATOM 808 C CA . LEU A 1 97 ? -27.485 -6.272 -2.040 1.00 66.94 97 LEU A CA 1
ATOM 809 C C . LEU A 1 97 ? -27.601 -4.737 -1.996 1.00 66.94 97 LEU A C 1
ATOM 811 O O . LEU A 1 97 ? -26.727 -4.016 -2.482 1.00 66.94 97 LEU A O 1
ATOM 815 N N . VAL A 1 98 ? -28.688 -4.219 -1.417 1.00 65.94 98 VAL A N 1
ATOM 816 C CA . VAL A 1 98 ? -28.935 -2.771 -1.330 1.00 65.94 98 VAL A CA 1
ATOM 817 C C . VAL A 1 98 ? -27.985 -2.152 -0.306 1.00 65.94 98 VAL A C 1
ATOM 819 O O . VAL A 1 98 ? -28.073 -2.449 0.881 1.00 65.94 98 VAL A O 1
ATOM 822 N N . ILE A 1 99 ? -27.098 -1.258 -0.753 1.00 64.69 99 ILE A N 1
ATOM 823 C CA . ILE A 1 99 ? -26.160 -0.530 0.115 1.00 64.69 99 ILE A CA 1
ATOM 824 C C . ILE A 1 99 ? -26.913 0.609 0.830 1.00 64.69 99 ILE A C 1
ATOM 826 O O . ILE A 1 99 ? -27.284 1.590 0.172 1.00 64.69 99 ILE A O 1
ATOM 830 N N . PRO A 1 100 ? -27.106 0.569 2.163 1.00 53.12 100 PRO A N 1
ATOM 831 C CA . PRO A 1 100 ? -27.746 1.664 2.882 1.00 53.12 100 PRO A CA 1
ATOM 832 C C . PRO A 1 100 ? -26.810 2.883 2.889 1.00 53.12 100 PRO A C 1
ATOM 834 O O . PRO A 1 100 ? -25.633 2.792 3.247 1.00 53.12 100 PRO A O 1
ATOM 837 N N . GLY A 1 101 ? -27.311 4.042 2.456 1.00 55.25 101 GLY A N 1
ATOM 838 C CA . GLY A 1 101 ? -26.558 5.302 2.476 1.00 55.25 101 GLY A CA 1
ATOM 839 C C . GLY A 1 101 ? -26.101 5.830 1.114 1.00 55.25 101 GLY A C 1
ATOM 840 O O . GLY A 1 101 ? -25.053 6.474 1.032 1.00 55.25 101 GLY A O 1
ATOM 841 N N . ALA A 1 102 ? -26.865 5.613 0.042 1.00 53.12 102 ALA A N 1
ATOM 842 C CA . ALA A 1 102 ? -26.790 6.441 -1.166 1.00 53.12 102 ALA A CA 1
ATOM 843 C C . ALA A 1 102 ? -27.438 7.827 -0.920 1.00 53.12 102 ALA A C 1
ATOM 845 O O . ALA A 1 102 ? -28.383 8.210 -1.593 1.00 53.12 102 ALA A O 1
ATOM 846 N N . VAL A 1 103 ? -26.959 8.588 0.073 1.00 44.38 103 VAL A N 1
ATOM 847 C CA . VAL A 1 103 ? -27.485 9.933 0.419 1.00 44.38 103 VAL A CA 1
ATOM 848 C C . VAL A 1 103 ? -26.680 11.052 -0.266 1.00 44.38 103 VAL A C 1
ATOM 850 O O . VAL A 1 103 ? -26.692 12.207 0.135 1.00 44.38 103 VAL A O 1
ATOM 853 N N . SER A 1 104 ? -25.978 10.759 -1.362 1.00 41.75 104 SER A N 1
ATOM 854 C CA . SER A 1 104 ? -25.419 11.826 -2.199 1.00 41.75 104 SER A CA 1
ATOM 855 C C . SER A 1 104 ? -25.325 11.391 -3.657 1.00 41.75 104 SER A C 1
ATOM 857 O O . SER A 1 104 ? -24.305 10.867 -4.097 1.00 41.75 104 SER A O 1
ATOM 859 N N . GLY A 1 105 ? -26.440 11.559 -4.376 1.00 43.44 105 GLY A N 1
ATOM 860 C CA . GLY A 1 105 ? -26.531 11.872 -5.813 1.00 43.44 105 GLY A CA 1
ATOM 861 C C . GLY A 1 105 ? -25.988 10.890 -6.857 1.00 43.44 105 GLY A C 1
ATOM 862 O O . GLY A 1 105 ? -26.348 11.007 -8.023 1.00 43.44 105 GLY A O 1
ATOM 863 N N . ARG A 1 106 ? -25.152 9.917 -6.499 1.00 45.81 106 ARG A N 1
ATOM 864 C CA . ARG A 1 106 ? -24.717 8.865 -7.417 1.00 45.81 106 ARG A CA 1
ATOM 865 C C . ARG A 1 106 ? -25.683 7.708 -7.265 1.00 45.81 106 ARG A C 1
ATOM 867 O O . ARG A 1 106 ? -25.599 6.959 -6.301 1.00 45.81 106 ARG A O 1
ATOM 874 N N . ALA A 1 107 ? -26.648 7.626 -8.174 1.00 40.69 107 ALA A N 1
ATOM 875 C CA . ALA A 1 107 ? -27.501 6.457 -8.302 1.00 40.69 107 ALA A CA 1
ATOM 876 C C . ALA A 1 107 ? -26.636 5.204 -8.515 1.00 40.69 107 ALA A C 1
ATOM 878 O O . ALA A 1 107 ? -25.546 5.285 -9.087 1.00 40.69 107 ALA A O 1
ATOM 879 N N . PHE A 1 108 ? -27.138 4.057 -8.060 1.00 49.62 108 PHE A N 1
ATOM 880 C CA . PHE A 1 108 ? -26.668 2.732 -8.451 1.00 49.62 108 PHE A CA 1
ATOM 881 C C . PHE A 1 108 ? -26.834 2.599 -9.969 1.00 49.62 108 PHE A C 1
ATOM 883 O O . PHE A 1 108 ? -27.863 2.153 -10.471 1.00 49.62 108 PHE A O 1
ATOM 890 N N . VAL A 1 109 ? -25.851 3.090 -10.723 1.00 47.09 109 VAL A N 1
ATOM 891 C CA . VAL A 1 109 ? -25.757 2.804 -12.146 1.00 47.09 109 VAL A CA 1
ATOM 892 C C . VAL A 1 109 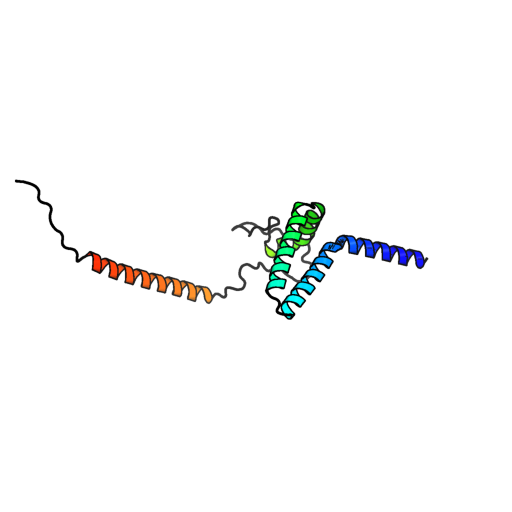? -25.247 1.379 -12.197 1.00 47.09 109 VAL A C 1
ATOM 894 O O . VAL A 1 109 ? -24.054 1.142 -12.020 1.00 47.09 109 VAL A O 1
ATOM 897 N N . ASN A 1 110 ? -26.166 0.430 -12.383 1.00 45.59 110 ASN A N 1
ATOM 898 C CA . ASN A 1 110 ? -25.806 -0.886 -12.879 1.00 45.59 110 ASN A CA 1
ATOM 899 C C . ASN A 1 110 ? -24.907 -0.647 -14.091 1.00 45.59 110 ASN A C 1
ATOM 901 O O . ASN A 1 110 ? -25.384 -0.263 -15.158 1.00 45.59 110 ASN A O 1
ATOM 905 N N . HIS A 1 111 ? -23.603 -0.868 -13.943 1.00 49.00 111 HIS A N 1
ATOM 906 C CA . HIS A 1 111 ? -22.669 -0.904 -15.061 1.00 49.00 111 HIS A CA 1
ATOM 907 C C . HIS A 1 111 ? -22.883 -2.206 -15.854 1.00 49.00 111 HIS A C 1
ATOM 909 O O . HIS A 1 111 ? -21.946 -2.818 -16.350 1.00 49.00 111 HIS A O 1
ATOM 915 N N . THR A 1 112 ? -24.134 -2.649 -16.000 1.00 45.66 112 THR A N 1
ATOM 916 C CA . THR A 1 112 ? -24.531 -3.570 -17.050 1.00 45.66 112 THR A CA 1
ATOM 917 C C . THR A 1 112 ? -24.422 -2.784 -18.350 1.00 45.66 112 THR A C 1
ATOM 919 O O . THR A 1 112 ? -25.365 -2.146 -18.799 1.00 45.66 112 THR A O 1
ATOM 922 N N . MET A 1 113 ? -23.218 -2.782 -18.919 1.00 41.97 113 MET A N 1
ATOM 923 C CA . MET A 1 113 ? -22.983 -2.528 -20.337 1.00 41.97 113 MET A CA 1
ATOM 924 C C . MET A 1 113 ? -23.618 -1.239 -20.884 1.00 41.97 113 MET A C 1
ATOM 926 O O . MET A 1 113 ? -24.204 -1.247 -21.962 1.00 41.97 113 MET A O 1
ATOM 930 N N . SER A 1 114 ? -23.430 -0.090 -20.226 1.00 36.66 114 SER A N 1
ATOM 931 C CA . SER A 1 114 ? -23.771 1.219 -20.821 1.00 36.66 114 SER A CA 1
ATOM 932 C C . SER A 1 114 ? -22.781 1.655 -21.925 1.00 36.66 114 SER A C 1
ATOM 934 O O . SER A 1 114 ? -22.498 2.840 -22.085 1.00 36.66 114 SER A O 1
ATOM 936 N N . GLY A 1 115 ? -22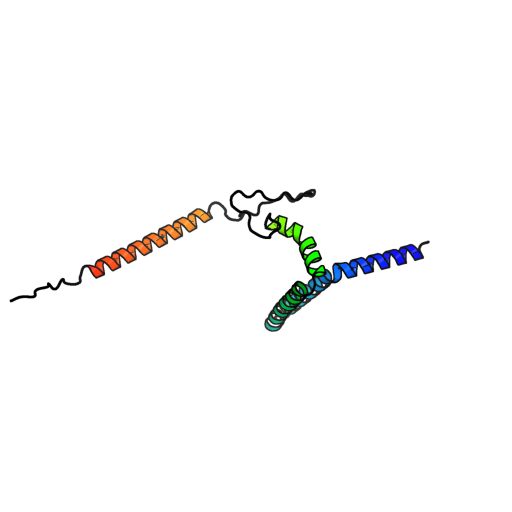.225 0.687 -22.660 1.00 37.28 115 GLY A N 1
ATOM 937 C CA . GLY A 1 115 ? -21.297 0.866 -23.775 1.00 37.28 115 GLY A CA 1
ATOM 938 C C . GLY A 1 115 ? -21.637 0.028 -25.011 1.00 37.28 115 GLY A C 1
ATOM 939 O O . GLY A 1 115 ? -20.906 0.106 -25.986 1.00 37.28 115 GLY A O 1
ATOM 940 N N . LEU A 1 116 ? -22.735 -0.738 -25.013 1.00 34.66 116 LEU A N 1
ATOM 941 C CA . LEU A 1 116 ? -23.244 -1.355 -26.239 1.00 34.66 116 LEU A CA 1
ATOM 942 C C . LEU A 1 116 ? -24.441 -0.546 -26.715 1.00 34.66 116 LEU A C 1
ATOM 944 O O . LEU A 1 116 ? -25.592 -0.819 -26.378 1.00 34.66 116 LEU A O 1
ATOM 948 N N . THR A 1 117 ? -24.153 0.498 -27.490 1.00 34.53 117 THR A N 1
ATOM 949 C CA . THR A 1 117 ? -25.194 1.099 -28.317 1.00 34.53 117 THR A CA 1
ATOM 950 C C . THR A 1 117 ? -25.731 0.013 -29.245 1.00 34.53 117 THR A C 1
ATOM 952 O O . THR A 1 117 ? -24.974 -0.796 -29.780 1.00 34.53 117 THR A O 1
ATOM 955 N N . SER A 1 118 ? -27.043 -0.015 -29.457 1.00 45.69 118 SER A N 1
ATOM 956 C CA . SER A 1 118 ? -27.754 -1.017 -30.263 1.00 45.69 118 SER A CA 1
ATOM 957 C C . SER A 1 118 ? -27.297 -1.125 -31.733 1.00 45.69 118 SER A C 1
ATOM 959 O O . SER A 1 118 ? -27.888 -1.885 -32.492 1.00 45.69 118 SER A O 1
ATOM 961 N N . LYS A 1 119 ? -26.263 -0.379 -32.144 1.00 39.19 119 LYS A N 1
ATOM 962 C CA . LYS A 1 119 ? -25.613 -0.445 -33.457 1.00 39.19 119 LYS A CA 1
ATOM 963 C C . LYS A 1 119 ? -24.524 -1.516 -33.564 1.00 39.19 119 LYS A C 1
ATOM 965 O O . LYS A 1 119 ? -24.302 -2.006 -34.668 1.00 39.19 119 LYS A O 1
ATOM 970 N N . ASP A 1 120 ? -23.895 -1.922 -32.461 1.00 40.41 120 ASP A N 1
ATOM 971 C CA . ASP A 1 120 ? -22.759 -2.858 -32.528 1.00 40.41 120 ASP A CA 1
ATOM 972 C C . ASP A 1 120 ? -23.201 -4.324 -32.670 1.00 40.41 120 ASP A C 1
ATOM 974 O O . ASP A 1 120 ? -22.520 -5.117 -33.320 1.00 40.41 120 ASP A O 1
ATOM 978 N N . ARG A 1 121 ? -24.418 -4.664 -32.212 1.00 40.28 121 ARG A N 1
ATOM 979 C CA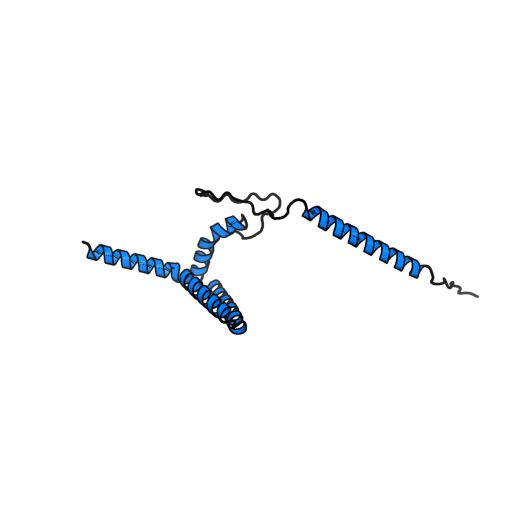 . ARG A 1 121 ? -25.041 -5.974 -32.493 1.00 40.28 121 ARG A CA 1
ATOM 980 C C . ARG A 1 121 ? -25.205 -6.242 -33.990 1.00 40.28 121 ARG A C 1
ATOM 982 O O . ARG A 1 121 ? -25.090 -7.381 -34.423 1.00 40.28 121 ARG A O 1
ATOM 989 N N . THR A 1 122 ? -25.430 -5.200 -34.791 1.00 38.25 122 THR A N 1
ATOM 990 C CA . THR A 1 122 ? -25.654 -5.350 -36.235 1.00 38.25 122 THR A CA 1
ATOM 991 C C . THR A 1 122 ? -24.357 -5.631 -36.995 1.00 38.25 122 THR A C 1
ATOM 993 O O . THR A 1 122 ? -24.397 -6.248 -38.053 1.00 38.25 122 THR A O 1
ATOM 996 N N . GLN A 1 123 ? -23.197 -5.210 -36.481 1.00 48.41 123 GLN A N 1
ATOM 997 C CA . GLN A 1 123 ? -21.914 -5.472 -37.141 1.00 48.41 123 GLN A CA 1
ATOM 998 C C . GLN A 1 123 ? -21.328 -6.833 -36.757 1.00 48.41 123 GLN A C 1
ATOM 1000 O O . GLN A 1 123 ? -20.744 -7.492 -37.616 1.00 48.41 123 GLN A O 1
ATOM 1005 N N . GLU A 1 124 ? -21.540 -7.293 -35.521 1.00 47.03 124 GLU A N 1
ATOM 1006 C CA . GLU A 1 124 ? -21.094 -8.619 -35.079 1.00 47.03 124 GLU A CA 1
ATOM 1007 C C . GLU A 1 124 ? -21.939 -9.746 -35.705 1.00 47.03 124 GLU A C 1
ATOM 1009 O O . GLU A 1 124 ? -21.372 -10.697 -36.237 1.00 47.03 124 GLU A O 1
ATOM 1014 N N . GLU A 1 125 ? -23.269 -9.599 -35.802 1.00 48.16 125 GLU A N 1
ATOM 1015 C CA . GLU A 1 125 ? -24.123 -10.566 -36.521 1.00 48.16 125 GLU A CA 1
ATOM 1016 C C . GLU A 1 125 ? -23.814 -10.620 -38.027 1.00 48.16 125 GLU A C 1
ATOM 1018 O O . GLU A 1 125 ? -23.801 -11.699 -38.623 1.00 48.16 125 GLU A O 1
ATOM 1023 N N . VAL A 1 126 ? -23.488 -9.483 -38.657 1.00 53.31 126 VAL A N 1
ATOM 1024 C CA . VAL A 1 126 ? -23.073 -9.451 -40.073 1.00 53.31 126 VAL A CA 1
ATOM 1025 C C . VAL A 1 126 ? -21.676 -10.052 -40.262 1.00 53.31 126 VAL A C 1
ATOM 1027 O O . VAL A 1 126 ? -21.435 -10.720 -41.271 1.00 53.31 126 VAL A O 1
ATOM 1030 N N . ALA A 1 127 ? -20.758 -9.871 -39.308 1.00 53.41 127 ALA A N 1
ATOM 1031 C CA . ALA A 1 127 ? -19.431 -10.483 -39.351 1.00 53.41 127 ALA A CA 1
ATOM 1032 C C . ALA A 1 127 ? -19.496 -12.009 -39.165 1.00 53.41 127 ALA A C 1
ATOM 1034 O O . ALA A 1 127 ? -18.838 -12.736 -39.914 1.00 53.41 127 ALA A O 1
ATOM 1035 N N . VAL A 1 128 ? -20.344 -12.498 -38.252 1.00 56.91 128 VAL A N 1
ATOM 1036 C CA . VAL A 1 128 ? -20.592 -13.934 -38.043 1.00 56.91 128 VAL A CA 1
ATOM 1037 C C . VAL A 1 128 ? -21.291 -14.552 -39.261 1.00 56.91 128 VAL A C 1
ATOM 1039 O O . VAL A 1 128 ? -20.820 -15.563 -39.781 1.00 56.91 128 VAL A O 1
ATOM 1042 N N . ALA A 1 129 ? -22.312 -13.896 -39.826 1.00 56.12 129 ALA A N 1
ATOM 1043 C CA . ALA A 1 129 ? -22.991 -14.373 -41.037 1.00 56.12 129 ALA A CA 1
ATOM 1044 C C . ALA A 1 129 ? -22.077 -14.373 -42.282 1.00 56.12 129 ALA A C 1
ATOM 1046 O O . ALA A 1 129 ? -22.204 -15.222 -43.171 1.00 56.12 129 ALA A O 1
ATOM 1047 N N . LYS A 1 130 ? -21.125 -13.432 -42.366 1.00 55.69 130 LYS A N 1
ATOM 1048 C CA . LYS A 1 130 ? -20.116 -13.409 -43.436 1.00 55.69 130 LYS A CA 1
ATOM 1049 C C . LYS A 1 130 ? -19.067 -14.509 -43.243 1.00 55.69 130 LYS A C 1
ATOM 1051 O O . LYS A 1 130 ? -18.650 -15.104 -44.236 1.00 55.69 130 LYS A O 1
ATOM 1056 N N . ALA A 1 131 ? -18.683 -14.821 -42.005 1.00 55.25 131 ALA A N 1
ATOM 1057 C CA . ALA A 1 131 ? -17.769 -15.920 -41.698 1.00 55.25 131 ALA A CA 1
ATOM 1058 C C . ALA A 1 131 ? -18.395 -17.300 -41.985 1.00 55.25 131 ALA A C 1
ATOM 1060 O O . ALA A 1 131 ? -17.735 -18.147 -42.590 1.00 55.25 131 ALA A O 1
ATOM 1061 N N . GLU A 1 132 ? -19.679 -17.503 -41.666 1.00 57.38 132 GLU A N 1
ATOM 1062 C CA . GLU A 1 132 ? -20.401 -18.741 -42.000 1.00 57.38 132 GLU A CA 1
ATOM 1063 C C . GLU A 1 132 ? -20.509 -18.969 -43.513 1.00 57.38 132 GLU A C 1
ATOM 1065 O O . GLU A 1 132 ? -20.278 -20.083 -43.985 1.00 57.38 132 GLU A O 1
ATOM 1070 N N . LYS A 1 133 ? -20.772 -17.922 -44.311 1.00 57.72 133 LYS A N 1
ATOM 1071 C CA . LYS A 1 133 ? -20.800 -18.053 -45.781 1.00 57.72 133 LYS A CA 1
ATOM 1072 C C . LYS A 1 133 ? -19.434 -18.407 -46.377 1.00 57.72 133 LYS A C 1
ATOM 1074 O O . LYS A 1 133 ? -19.377 -19.153 -47.353 1.00 57.72 133 LYS A O 1
ATOM 1079 N N . VAL A 1 134 ? -18.338 -17.915 -45.796 1.00 59.06 134 VAL A N 1
ATOM 1080 C CA . VAL A 1 134 ? -16.973 -18.252 -46.245 1.00 59.06 134 VAL A CA 1
ATOM 1081 C C . VAL A 1 134 ? -16.610 -19.697 -45.883 1.00 59.06 134 VAL A C 1
ATOM 1083 O O . VAL A 1 134 ? -16.001 -20.397 -46.695 1.00 59.06 134 VAL A O 1
ATOM 1086 N N . LEU A 1 135 ? -17.026 -20.176 -44.708 1.00 54.81 135 LEU A N 1
ATOM 1087 C CA . LEU A 1 135 ? -16.865 -21.577 -44.305 1.00 54.81 135 LEU A CA 1
ATOM 1088 C C . LEU A 1 135 ? -17.699 -22.523 -45.180 1.00 54.81 135 LEU A C 1
ATOM 1090 O O . LEU A 1 135 ? -17.173 -23.527 -45.657 1.00 54.81 135 LEU A O 1
ATOM 1094 N N . ALA A 1 136 ? -18.951 -22.172 -45.483 1.00 58.09 136 ALA A N 1
ATOM 1095 C CA . ALA A 1 136 ? -19.808 -22.968 -46.360 1.00 58.09 136 ALA A CA 1
ATOM 1096 C C . ALA A 1 136 ? -19.254 -23.069 -47.796 1.00 58.09 136 ALA A C 1
ATOM 1098 O O . ALA A 1 136 ? -19.287 -24.147 -48.388 1.00 58.09 136 ALA A O 1
ATOM 1099 N N . ALA A 1 137 ? -18.675 -21.990 -48.340 1.00 58.69 137 ALA A N 1
ATOM 1100 C CA . ALA A 1 137 ? -18.052 -22.011 -49.666 1.00 58.69 137 ALA A CA 1
ATOM 1101 C C . ALA A 1 137 ? -16.806 -22.919 -49.720 1.00 58.69 137 ALA A C 1
ATOM 1103 O O . ALA A 1 137 ? -16.667 -23.708 -50.655 1.00 58.69 137 ALA A O 1
ATOM 1104 N N . LYS A 1 138 ? -15.950 -22.892 -48.686 1.00 58.34 138 LYS A N 1
ATOM 1105 C CA . LYS A 1 138 ? -14.787 -23.796 -48.589 1.00 58.34 138 LYS A CA 1
ATOM 1106 C C . LYS A 1 138 ? -15.180 -25.266 -48.416 1.00 58.34 138 LYS A C 1
ATOM 1108 O O . LYS A 1 138 ? -14.517 -26.139 -48.973 1.00 58.34 138 LYS A O 1
ATOM 1113 N N . VAL A 1 139 ? -16.262 -25.554 -47.690 1.00 57.31 139 VAL A N 1
ATOM 1114 C CA . VAL A 1 139 ? -16.779 -26.927 -47.530 1.00 57.31 139 VAL A CA 1
ATOM 1115 C C . VAL A 1 139 ? -17.344 -27.470 -48.850 1.00 57.31 139 VAL A C 1
ATOM 1117 O O . VAL A 1 139 ? -17.146 -28.643 -49.165 1.00 57.31 139 VAL A O 1
ATOM 1120 N N . VAL A 1 140 ? -17.990 -26.630 -49.668 1.00 57.31 140 VAL A N 1
ATOM 1121 C CA . VAL A 1 140 ? -18.473 -27.027 -51.005 1.00 57.31 140 VAL A CA 1
ATOM 1122 C C . VAL A 1 140 ? -17.310 -27.309 -51.965 1.00 57.31 140 VAL A C 1
ATOM 1124 O O . VAL A 1 140 ? -17.374 -28.267 -52.737 1.00 57.31 140 VAL A O 1
ATOM 1127 N N . GLU A 1 141 ? -16.226 -26.538 -51.886 1.00 55.66 141 GLU A N 1
ATOM 1128 C CA . GLU A 1 141 ? -15.042 -26.735 -52.730 1.00 55.66 141 GLU A CA 1
ATOM 1129 C C . GLU A 1 141 ? -14.261 -28.009 -52.351 1.00 55.66 141 GLU A C 1
ATOM 1131 O O . GLU A 1 141 ? -13.871 -28.777 -53.233 1.00 55.66 141 GLU A O 1
ATOM 1136 N N . GLN A 1 142 ? -14.155 -28.332 -51.054 1.00 53.22 142 GLN A N 1
ATOM 1137 C CA . GLN A 1 142 ? -13.585 -29.610 -50.598 1.00 53.22 142 GLN A CA 1
ATOM 1138 C C . GLN A 1 142 ? -14.440 -30.824 -50.994 1.00 53.22 142 GLN A C 1
ATOM 1140 O O . GLN A 1 142 ? -13.898 -31.870 -51.354 1.00 53.22 142 GLN A O 1
ATOM 1145 N N . LYS A 1 143 ? -15.774 -30.697 -51.004 1.00 52.56 143 LYS A N 1
ATOM 1146 C CA . LYS A 1 143 ? -16.667 -31.801 -51.398 1.00 52.56 143 LYS A CA 1
ATOM 1147 C C . LYS A 1 143 ? -16.588 -32.120 -52.897 1.00 52.56 143 LYS A C 1
ATOM 1149 O O . LYS A 1 143 ? -16.756 -33.277 -53.275 1.00 52.56 143 LYS A O 1
ATOM 1154 N N . LYS A 1 144 ? -16.265 -31.128 -53.739 1.00 52.06 144 LYS A N 1
ATOM 1155 C CA . LYS A 1 144 ? -15.999 -31.332 -55.175 1.00 52.06 144 LYS A CA 1
ATOM 1156 C C . LYS A 1 144 ? -14.700 -32.103 -55.428 1.00 52.06 144 LYS A C 1
ATOM 1158 O O . LYS A 1 144 ? -14.646 -32.877 -56.376 1.00 52.06 144 LYS A O 1
ATOM 1163 N N . PHE A 1 145 ? -13.694 -31.943 -54.565 1.00 44.03 145 PHE A N 1
ATOM 1164 C CA . PHE A 1 145 ? -12.409 -32.643 -54.687 1.00 44.03 145 PHE A CA 1
ATOM 1165 C C . PHE A 1 145 ? -12.489 -34.125 -54.268 1.00 44.03 145 PHE A C 1
ATOM 1167 O O . PHE A 1 145 ? -11.721 -34.949 -54.751 1.00 44.03 145 PHE A O 1
ATOM 1174 N N . MET A 1 146 ? -13.451 -34.494 -53.412 1.00 47.41 146 MET A N 1
ATOM 1175 C CA . MET A 1 146 ? -13.651 -35.885 -52.975 1.00 47.41 146 MET A CA 1
ATOM 1176 C C . MET A 1 146 ? -14.521 -36.736 -53.917 1.00 47.41 146 MET A C 1
ATOM 1178 O O . MET A 1 146 ? -14.561 -37.952 -53.759 1.00 47.41 146 MET A O 1
ATOM 1182 N N . GLN A 1 147 ? -15.209 -36.139 -54.897 1.00 48.09 147 GLN A N 1
ATOM 1183 C CA . GLN A 1 147 ? -16.044 -36.875 -55.862 1.00 48.09 147 GLN A CA 1
ATOM 1184 C C . GLN A 1 147 ? -15.310 -37.287 -57.152 1.00 48.09 147 GLN A C 1
ATOM 1186 O O . GLN A 1 147 ? -15.933 -37.868 -58.036 1.00 48.09 147 GLN A O 1
ATOM 1191 N N . SER A 1 148 ? -13.999 -37.042 -57.269 1.00 50.22 148 SER A N 1
ATOM 1192 C CA . SER A 1 148 ? -13.196 -37.427 -58.442 1.00 50.22 148 SER A CA 1
ATOM 1193 C C . SER A 1 148 ? -12.172 -38.544 -58.190 1.00 50.22 148 SER A C 1
ATOM 1195 O O . SER A 1 148 ? -11.262 -38.717 -58.996 1.00 50.22 148 SER A O 1
ATOM 1197 N N . ALA A 1 149 ? -12.293 -39.316 -57.106 1.00 42.28 149 ALA A N 1
ATOM 1198 C CA . ALA A 1 149 ? -11.469 -40.512 -56.900 1.00 42.28 149 ALA A CA 1
ATOM 1199 C C . ALA A 1 149 ? -12.175 -41.759 -57.486 1.00 42.28 149 ALA A C 1
ATOM 1201 O O . ALA A 1 149 ? -13.336 -41.994 -57.140 1.00 42.28 149 ALA A O 1
ATOM 1202 N N . PRO A 1 150 ? -11.536 -42.559 -58.366 1.00 38.69 150 PRO A N 1
ATOM 1203 C CA . PRO A 1 150 ? -12.177 -43.718 -58.981 1.00 38.69 150 PRO A CA 1
ATOM 1204 C C . PRO A 1 150 ? -12.424 -44.834 -57.961 1.00 38.69 150 PRO A C 1
ATOM 1206 O O . PRO A 1 150 ? -11.557 -45.170 -57.158 1.00 38.69 150 PRO A O 1
ATOM 1209 N N . THR A 1 151 ? -13.607 -45.440 -58.039 1.00 42.19 151 THR A N 1
ATOM 1210 C CA . THR A 1 151 ? -13.948 -46.707 -57.387 1.00 42.19 151 THR A CA 1
ATOM 1211 C C . THR A 1 151 ? -13.239 -47.853 -58.112 1.00 42.19 151 THR A C 1
ATOM 1213 O O . THR A 1 151 ? -13.699 -48.279 -59.172 1.00 42.19 151 THR A O 1
ATOM 1216 N N . GLU A 1 152 ? -12.148 -48.378 -57.553 1.00 39.91 152 GLU A N 1
ATOM 1217 C CA . GLU A 1 152 ? -11.676 -49.718 -57.915 1.00 39.91 152 GLU A CA 1
ATOM 1218 C C . GLU A 1 152 ? -12.403 -50.767 -57.073 1.00 39.91 152 GLU A C 1
ATOM 1220 O O . GLU A 1 152 ? -12.560 -50.654 -55.858 1.00 39.91 152 GLU A O 1
ATOM 1225 N N . ARG A 1 153 ? -12.950 -51.738 -57.801 1.00 39.12 153 ARG A N 1
ATOM 1226 C CA . ARG A 1 153 ? -13.889 -52.762 -57.360 1.00 39.12 153 ARG A CA 1
ATOM 1227 C C . ARG A 1 153 ? -13.158 -53.867 -56.602 1.00 39.12 153 ARG A C 1
ATOM 1229 O O . ARG A 1 153 ? -12.102 -54.320 -57.033 1.00 39.12 153 ARG A O 1
ATOM 1236 N N . GLU A 1 154 ? -13.790 -54.371 -55.547 1.00 45.03 154 GLU A N 1
ATOM 1237 C CA . GLU A 1 154 ? -13.560 -55.735 -55.072 1.00 45.03 154 GLU A CA 1
ATOM 1238 C C . GLU A 1 154 ? -13.771 -56.730 -56.219 1.00 45.03 154 GLU A C 1
ATOM 1240 O O . GLU A 1 154 ? -14.760 -56.623 -56.946 1.00 45.03 154 GLU A O 1
ATOM 1245 N N . GLN A 1 155 ? -12.910 -57.744 -56.312 1.00 43.62 155 GLN A N 1
ATOM 1246 C CA . GLN A 1 155 ? -13.338 -59.106 -56.635 1.00 43.62 155 GLN A CA 1
ATOM 1247 C C . GLN A 1 155 ? -12.258 -60.121 -56.239 1.00 43.62 155 GLN A C 1
ATOM 1249 O O . GLN A 1 155 ? -11.220 -60.256 -56.880 1.00 43.62 155 GLN A O 1
ATOM 1254 N N . SER A 1 156 ? -12.536 -60.848 -55.154 1.00 43.69 156 SER A N 1
ATOM 1255 C CA . SER A 1 156 ? -11.983 -62.181 -54.901 1.00 43.69 156 SER A CA 1
ATOM 1256 C C . SER A 1 156 ? -12.851 -63.241 -55.602 1.00 43.69 156 SER A C 1
ATOM 1258 O O . SER A 1 156 ? -14.058 -63.024 -55.722 1.00 43.69 156 SER A O 1
ATOM 1260 N N . ARG A 1 157 ? -12.241 -64.398 -55.914 1.00 40.81 157 ARG A N 1
ATOM 1261 C CA . ARG A 1 157 ? -12.775 -65.659 -56.493 1.00 40.81 157 ARG A CA 1
ATOM 1262 C C . ARG A 1 157 ? -12.830 -65.746 -58.024 1.00 40.81 157 ARG A C 1
ATOM 1264 O O . ARG A 1 157 ? -13.732 -65.205 -58.653 1.00 40.81 157 ARG A O 1
ATOM 1271 N N . ASN A 1 158 ? -11.928 -66.543 -58.599 1.00 45.91 158 ASN A N 1
ATOM 1272 C CA . ASN A 1 158 ? -12.127 -67.991 -58.772 1.00 45.91 158 ASN A CA 1
ATOM 1273 C C . ASN A 1 158 ? -10.788 -68.728 -58.705 1.00 45.91 158 ASN A C 1
ATOM 1275 O O . ASN A 1 158 ? -9.776 -68.110 -59.100 1.00 45.91 158 ASN A O 1
#

Secondary structure (DSSP, 8-state):
-HHHHHHHHHHHHHHHHHHTHHHHHHHHHHHHHHHHHHTT-HHHHHHHHHHHHHHHHHHHHH-HHHHHHHHHHHHHHHHHHHSSSSSPPPPTTPPPPP-S---SS------S-TT--TTHHHHHHHHHHHHHHHHHHHHHHHHHHGGGS--PPP----

pLDDT: mean 72.24, std 20.68, range [34.53, 96.06]

Organism: Gossypium tomentosum (NCBI:txid34277)

Mean predicted aligned error: 17.75 Å

InterPro domains:
  IPR055282 Proton pump-interactor 1-4 [PTHR32219] (7-151)